Protein AF-A0AA42YDR0-F1 (afdb_monomer_lite)

Foldseek 3Di:
DVVVVVVVVVCVVPVVVPFFPKDKDWFDPADPPADWQDKDKQKAFQNNPDRDPPGDDDDVCVSQVQRGKMKIKHQDPVQVVVCVVVVNRIRIIMIIMGYPDPPPPRHVPPVDDPVRVVVQLPDPVNLVVCCVPPVVCNVVSVVVNVVD

pLDDT: mean 81.11, std 11.49, range [46.38, 92.62]

Radius of gyration: 25.23 Å; chains: 1; bounding box: 46×28×84 Å

Secondary structure (DSSP, 8-state):
-HHHHHHHHHHHHHGGGG---EEEEEETT--TTSEEEEEEEE--BGGGTB--TTS----HHHH-TTS-EEEEEE--HHHHHHHHHTTTSB--EEEEEEESS-TT--S------HHHHHHHHT-HHHHHHHHHH-GGGHHHHHHHHH--

Sequence (148 aa):
MKKLSTLLTVAALVLPLGACMQHTYVLGAGTLDDEIVYKHWHHHWLFGLIRPQLQEKVDIDKLCPSGDAVIHQEASFANGIIDWLTFFIYSPTTVTVTCAGGEGDAMAAVELSADEVMAIASDPRFHEAVRHLAPQRLDELEAALADR

Structure (mmCIF, N/CA/C/O backbone):
data_AF-A0AA42YDR0-F1
#
_entry.id   AF-A0AA42YDR0-F1
#
loop_
_atom_site.group_PDB
_atom_site.id
_atom_site.type_symbol
_atom_site.label_atom_id
_atom_site.label_alt_id
_atom_site.label_comp_id
_atom_site.label_asym_id
_atom_site.label_entity_id
_atom_site.label_seq_id
_atom_site.pdbx_PDB_ins_code
_atom_site.Cartn_x
_atom_site.Cartn_y
_atom_site.Cartn_z
_atom_site.occupancy
_atom_site.B_iso_or_equiv
_atom_site.auth_seq_id
_atom_site.auth_comp_id
_atom_site.auth_asym_id
_atom_site.auth_atom_id
_atom_site.pdbx_PDB_model_num
ATOM 1 N N . MET A 1 1 ? -22.974 -8.463 40.916 1.00 55.56 1 MET A N 1
ATOM 2 C CA . MET A 1 1 ? -21.522 -8.749 40.823 1.00 55.56 1 MET A CA 1
ATOM 3 C C . MET A 1 1 ? -21.191 -9.965 39.960 1.00 55.56 1 MET A C 1
ATOM 5 O O . MET A 1 1 ? -20.448 -9.782 39.010 1.00 55.56 1 MET A O 1
ATOM 9 N N . LYS A 1 2 ? -21.765 -11.161 40.192 1.00 63.09 2 LYS A N 1
ATOM 10 C CA . LYS A 1 2 ? -21.487 -12.354 39.353 1.00 63.09 2 LYS A CA 1
ATOM 11 C C . LYS A 1 2 ? -21.753 -12.129 37.853 1.00 63.09 2 LYS A C 1
ATOM 13 O O . LYS A 1 2 ? -20.880 -12.392 37.046 1.00 63.09 2 LYS A O 1
ATOM 18 N N . LYS A 1 3 ? -22.899 -11.533 37.492 1.00 68.81 3 LYS A N 1
ATOM 19 C CA . LYS A 1 3 ? -23.259 -11.255 36.085 1.00 68.81 3 LYS A CA 1
ATOM 20 C C . LYS A 1 3 ? -22.344 -10.229 35.393 1.00 68.81 3 LYS A C 1
ATOM 22 O O . LYS A 1 3 ? -22.055 -10.381 34.217 1.00 68.81 3 LYS A O 1
ATOM 27 N N . LEU A 1 4 ? -21.866 -9.221 36.130 1.00 76.06 4 LEU A N 1
ATOM 28 C CA . LEU A 1 4 ? -20.964 -8.184 35.607 1.00 76.06 4 LEU A CA 1
ATOM 29 C C . LEU A 1 4 ? -19.542 -8.731 35.403 1.00 76.06 4 LEU A C 1
ATOM 31 O O . LEU A 1 4 ? -18.904 -8.433 34.402 1.00 76.06 4 LEU A O 1
ATOM 35 N N . SER A 1 5 ? -19.085 -9.587 36.325 1.00 76.81 5 SER A N 1
ATOM 36 C CA . SER A 1 5 ? -17.808 -10.295 36.211 1.00 76.81 5 SER A CA 1
ATOM 37 C C . SER A 1 5 ? -17.798 -11.235 35.006 1.00 76.81 5 SER A C 1
ATOM 39 O O . SER A 1 5 ? -16.862 -11.163 34.222 1.00 76.81 5 SER A O 1
ATOM 41 N N . THR A 1 6 ? -18.859 -12.023 34.789 1.00 80.00 6 THR A N 1
ATOM 42 C CA . THR A 1 6 ? -18.971 -12.904 33.614 1.00 80.00 6 THR A CA 1
ATOM 43 C C . THR A 1 6 ? -18.993 -12.124 32.293 1.00 80.00 6 THR A C 1
ATOM 45 O O . THR A 1 6 ? -18.350 -12.543 31.337 1.00 80.00 6 THR A O 1
ATOM 48 N N . LEU A 1 7 ? -19.670 -10.969 32.236 1.00 82.44 7 LEU A N 1
ATOM 49 C CA . LEU A 1 7 ? -19.686 -10.092 31.053 1.00 82.44 7 LEU A CA 1
ATOM 50 C C . LEU A 1 7 ? -18.293 -9.543 30.706 1.00 82.44 7 LEU A C 1
ATOM 52 O O . LEU A 1 7 ? -17.907 -9.556 29.540 1.00 82.44 7 LEU A O 1
ATOM 56 N N . LEU A 1 8 ? -17.517 -9.127 31.711 1.00 84.19 8 LEU A N 1
ATOM 57 C CA . LEU A 1 8 ? -16.131 -8.681 31.532 1.00 84.19 8 LEU A CA 1
ATOM 58 C C . LEU A 1 8 ? -15.214 -9.807 31.033 1.00 84.19 8 LEU A C 1
ATOM 60 O O . LEU A 1 8 ? -14.376 -9.565 30.170 1.00 84.19 8 LEU A O 1
ATOM 64 N N . THR A 1 9 ? -15.385 -11.038 31.528 1.00 83.44 9 THR A N 1
ATOM 65 C CA . THR A 1 9 ? -14.576 -12.187 31.085 1.00 83.44 9 THR A CA 1
ATOM 66 C C . THR A 1 9 ? -14.882 -12.582 29.642 1.00 83.44 9 THR A C 1
ATOM 68 O O . THR A 1 9 ? -13.968 -12.880 28.881 1.00 83.44 9 THR A O 1
ATOM 71 N N . VAL A 1 10 ? -16.158 -12.551 29.246 1.00 83.06 10 VAL A N 1
ATOM 72 C CA . VAL A 1 10 ? -16.568 -12.840 27.863 1.00 83.06 10 VAL A CA 1
ATOM 73 C C . VAL A 1 10 ? -16.073 -11.748 26.913 1.00 83.06 10 VAL A C 1
ATOM 75 O O . VAL A 1 10 ? -15.523 -12.070 25.866 1.00 83.06 10 VAL A O 1
ATOM 78 N N . ALA A 1 11 ? -16.187 -10.470 27.289 1.00 78.06 11 ALA A N 1
ATOM 79 C CA . ALA A 1 11 ? -15.664 -9.369 26.481 1.00 78.06 11 ALA A CA 1
ATOM 80 C C . ALA A 1 11 ? -14.145 -9.486 26.277 1.00 78.06 11 ALA A C 1
ATOM 82 O O . ALA A 1 11 ? -13.675 -9.401 25.145 1.00 78.06 11 ALA A O 1
ATOM 83 N N . ALA A 1 12 ? -13.392 -9.767 27.345 1.00 79.25 12 ALA A N 1
ATOM 84 C CA . ALA A 1 12 ? -11.943 -9.956 27.279 1.00 79.25 12 ALA A CA 1
ATOM 85 C C . ALA A 1 12 ? -11.519 -11.131 26.378 1.00 79.25 12 ALA A C 1
ATOM 87 O O . ALA A 1 12 ? -10.442 -11.086 25.792 1.00 79.25 12 ALA A O 1
ATOM 88 N N . LEU A 1 13 ? -12.359 -12.164 26.249 1.00 78.31 13 LEU A N 1
ATOM 89 C CA . LEU A 1 13 ? -12.083 -13.324 25.400 1.00 78.31 13 LEU A CA 1
ATOM 90 C C . LEU A 1 13 ? -12.466 -13.097 23.927 1.00 78.31 13 LEU A C 1
ATOM 92 O O . LEU A 1 13 ? -11.822 -13.649 23.041 1.00 78.31 13 LEU A O 1
ATOM 96 N N . VAL A 1 14 ? -13.501 -12.296 23.656 1.00 71.12 14 VAL A N 1
ATOM 97 C CA . VAL A 1 14 ? -14.042 -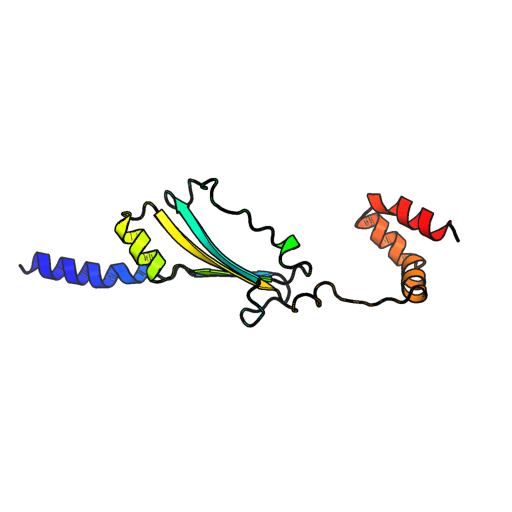12.091 22.299 1.00 71.12 14 VAL A CA 1
ATOM 98 C C . VAL A 1 14 ? -13.362 -10.935 21.558 1.00 71.12 14 VAL A C 1
ATOM 100 O O . VAL A 1 14 ? -13.126 -11.041 20.358 1.00 71.12 14 VAL A O 1
ATOM 103 N N . LEU A 1 15 ? -12.994 -9.858 22.259 1.00 67.50 15 LEU A N 1
ATOM 104 C CA . LEU A 1 15 ? -12.310 -8.690 21.683 1.00 67.50 15 LEU A CA 1
ATOM 105 C C . LEU A 1 15 ? -11.017 -9.009 20.897 1.00 67.50 15 LEU A C 1
ATOM 107 O O . LEU A 1 15 ? -10.843 -8.428 19.827 1.00 67.50 15 LEU A O 1
ATOM 111 N N . PRO A 1 16 ? -10.117 -9.913 21.338 1.00 63.91 16 PRO A N 1
ATOM 112 C CA . PRO A 1 16 ? -8.880 -10.173 20.599 1.00 63.91 16 PRO A CA 1
ATOM 113 C C . PRO A 1 16 ? -9.071 -10.995 19.314 1.00 63.91 16 PRO A C 1
ATOM 115 O O . PRO A 1 16 ? -8.168 -11.020 18.482 1.00 63.91 16 PRO A O 1
ATOM 118 N N . LEU A 1 17 ? -10.221 -11.648 19.105 1.00 58.97 17 LEU A N 1
ATOM 119 C CA . LEU A 1 17 ? -10.430 -12.527 17.944 1.00 58.97 17 LEU A CA 1
ATOM 120 C C . LEU A 1 17 ? -10.592 -11.760 16.617 1.00 58.97 17 LEU A C 1
ATOM 122 O O . LEU A 1 17 ? -10.448 -12.358 15.555 1.00 58.97 17 LEU A O 1
ATOM 126 N N . GLY A 1 18 ? -10.871 -10.452 16.660 1.00 57.47 18 GLY A N 1
ATOM 127 C CA . GLY A 1 18 ? -11.046 -9.611 15.468 1.00 57.47 18 GLY A CA 1
ATOM 128 C C . GLY A 1 18 ? -9.783 -8.895 14.974 1.00 57.47 18 GLY A C 1
ATOM 129 O O . GLY A 1 18 ? -9.845 -8.209 13.960 1.00 57.47 18 GLY A O 1
ATOM 130 N N . ALA A 1 19 ? -8.649 -9.009 15.674 1.00 56.12 19 ALA A N 1
ATOM 131 C CA . ALA A 1 19 ? -7.501 -8.119 15.466 1.00 56.12 19 ALA A CA 1
ATOM 132 C C . ALA A 1 19 ? -6.490 -8.576 14.393 1.00 56.12 19 ALA A C 1
ATOM 134 O O . ALA A 1 19 ? -5.489 -7.899 14.179 1.00 56.12 19 ALA A O 1
ATOM 135 N N . CYS A 1 20 ? -6.724 -9.691 13.695 1.00 64.31 20 CYS A N 1
ATOM 136 C CA . CYS A 1 20 ? -5.810 -10.165 12.650 1.00 64.31 20 CYS A CA 1
ATOM 137 C C . CYS A 1 20 ? -6.157 -9.549 11.282 1.00 64.31 20 CYS A C 1
ATOM 139 O O . CYS A 1 20 ? -6.521 -10.251 10.342 1.00 64.31 20 CYS A O 1
ATOM 141 N N . MET A 1 21 ? -6.108 -8.217 11.186 1.00 74.75 21 MET A N 1
ATOM 142 C CA . MET A 1 21 ? -6.271 -7.497 9.918 1.00 74.75 21 MET A CA 1
ATOM 143 C C . MET A 1 21 ? -4.896 -7.243 9.300 1.00 74.75 21 MET A C 1
ATOM 145 O O . MET A 1 21 ? -4.332 -6.153 9.420 1.00 74.75 21 MET A O 1
ATOM 149 N N . GLN A 1 22 ? -4.345 -8.281 8.673 1.00 87.00 22 GLN A N 1
ATOM 150 C CA . GLN A 1 22 ? -3.144 -8.188 7.849 1.00 87.00 22 GLN A CA 1
ATOM 151 C C . GLN A 1 22 ? -3.414 -8.814 6.485 1.00 87.00 22 GLN A C 1
ATOM 153 O O . GLN A 1 22 ? -3.973 -9.906 6.385 1.00 87.00 22 GLN A O 1
ATOM 158 N N . HIS A 1 23 ? -3.011 -8.112 5.434 1.00 89.12 23 HIS A N 1
ATOM 159 C CA . HIS A 1 23 ? -3.164 -8.542 4.053 1.00 89.12 23 HIS A CA 1
ATOM 160 C C . HIS A 1 23 ? -1.860 -8.289 3.308 1.00 89.12 23 HIS A C 1
ATOM 162 O O . HIS A 1 23 ? -1.316 -7.191 3.366 1.00 89.12 23 HIS A O 1
ATOM 168 N N . THR A 1 24 ? -1.375 -9.297 2.591 1.00 90.62 24 THR A N 1
ATOM 169 C CA . THR A 1 24 ? -0.187 -9.177 1.744 1.00 90.62 24 THR A CA 1
ATOM 170 C C . THR A 1 24 ? -0.571 -9.518 0.315 1.00 90.62 24 THR A C 1
ATOM 172 O O . THR A 1 24 ? -1.118 -10.592 0.065 1.00 90.62 24 THR A O 1
ATOM 175 N N . TYR A 1 25 ? -0.270 -8.618 -0.612 1.00 89.12 25 TYR A N 1
ATOM 176 C CA . TYR A 1 25 ? -0.414 -8.830 -2.046 1.00 89.12 25 TYR A CA 1
ATOM 177 C C . TYR A 1 25 ? 0.978 -8.938 -2.646 1.00 89.12 25 TYR A C 1
ATOM 179 O O . TYR A 1 25 ? 1.767 -8.009 -2.515 1.00 89.12 25 TYR A O 1
ATOM 187 N N . VAL A 1 26 ? 1.273 -10.068 -3.279 1.00 88.69 26 VAL A N 1
ATOM 188 C CA . VAL A 1 26 ? 2.544 -10.299 -3.970 1.00 88.69 26 VAL A CA 1
ATOM 189 C C . VAL A 1 26 ? 2.288 -10.181 -5.466 1.00 88.69 26 VAL A C 1
ATOM 191 O O . VAL A 1 26 ? 1.427 -10.878 -6.006 1.00 88.69 26 VAL A O 1
ATOM 194 N N . LEU A 1 27 ? 3.011 -9.275 -6.113 1.00 85.62 27 LEU A N 1
ATOM 195 C CA . LEU A 1 27 ? 3.023 -9.055 -7.550 1.00 85.62 27 LEU A CA 1
ATOM 196 C C . LEU A 1 27 ? 4.365 -9.559 -8.084 1.00 85.62 27 LEU A C 1
ATOM 198 O O . LEU A 1 27 ? 5.423 -9.149 -7.604 1.00 85.62 27 LEU A O 1
ATOM 202 N N . GLY A 1 28 ? 4.299 -10.488 -9.038 1.00 81.19 28 GLY A N 1
ATOM 203 C CA . GLY A 1 28 ? 5.477 -11.073 -9.672 1.00 81.19 28 GLY A CA 1
ATOM 204 C C . GLY A 1 28 ? 6.439 -11.737 -8.679 1.00 81.19 28 GLY A C 1
ATOM 205 O O . GLY A 1 28 ? 6.017 -12.584 -7.888 1.00 81.19 28 GLY A O 1
ATOM 206 N N . ALA A 1 29 ? 7.721 -11.381 -8.747 1.00 77.44 29 ALA A N 1
ATOM 207 C CA . ALA A 1 29 ? 8.799 -11.940 -7.924 1.00 77.44 29 ALA A CA 1
ATOM 208 C C . ALA A 1 29 ? 9.076 -11.169 -6.614 1.00 77.44 29 ALA A C 1
ATOM 210 O O . ALA A 1 29 ? 10.072 -11.446 -5.948 1.00 77.44 29 ALA A O 1
ATOM 211 N N . GLY A 1 30 ? 8.200 -10.232 -6.232 1.00 72.69 30 GLY A N 1
ATOM 212 C CA . GLY A 1 30 ? 8.307 -9.439 -5.003 1.00 72.69 30 GLY A CA 1
ATOM 213 C C . GLY A 1 30 ? 8.482 -10.261 -3.719 1.00 72.69 30 GLY A C 1
ATOM 214 O O . GLY A 1 30 ? 7.782 -11.257 -3.514 1.00 72.69 30 GLY A O 1
ATOM 215 N N . THR A 1 31 ? 9.326 -9.791 -2.794 1.00 75.88 31 THR A N 1
ATOM 216 C CA . THR A 1 31 ? 9.433 -10.317 -1.424 1.00 75.88 31 THR A CA 1
ATOM 217 C C . THR A 1 31 ? 9.261 -9.223 -0.357 1.00 75.88 31 THR A C 1
ATOM 219 O O . THR A 1 31 ? 9.356 -8.023 -0.615 1.00 75.88 31 THR A O 1
ATOM 222 N N . LEU A 1 32 ? 8.955 -9.637 0.879 1.00 72.50 32 LEU A N 1
ATOM 223 C CA . LEU A 1 32 ? 8.831 -8.723 2.027 1.00 72.50 32 LEU A CA 1
ATOM 224 C C . LEU A 1 32 ? 10.188 -8.255 2.576 1.00 72.50 32 LEU A C 1
ATOM 226 O O . LEU A 1 32 ? 10.213 -7.320 3.374 1.00 72.50 32 LEU A O 1
ATOM 230 N N . ASP A 1 33 ? 11.278 -8.912 2.176 1.00 76.12 33 ASP A N 1
ATOM 231 C CA . ASP A 1 33 ? 12.641 -8.586 2.608 1.00 76.12 33 ASP A CA 1
ATOM 232 C C . ASP A 1 33 ? 13.293 -7.516 1.717 1.00 76.12 33 ASP A C 1
ATOM 234 O O . ASP A 1 33 ? 14.388 -7.038 2.020 1.00 76.12 33 ASP A O 1
ATOM 238 N N . ASP A 1 34 ? 12.618 -7.134 0.631 1.00 77.31 34 ASP A N 1
ATOM 239 C CA . ASP A 1 34 ? 13.089 -6.117 -0.297 1.00 77.31 34 ASP A CA 1
ATOM 240 C C . ASP A 1 34 ? 12.973 -4.690 0.274 1.00 77.31 34 ASP A C 1
ATOM 242 O O . ASP A 1 34 ? 12.407 -4.439 1.344 1.00 77.31 34 ASP A O 1
ATOM 246 N N . GLU A 1 35 ? 13.524 -3.719 -0.455 1.00 82.25 35 GLU A N 1
ATOM 247 C CA . GLU A 1 35 ? 13.539 -2.318 -0.044 1.00 82.25 35 GLU A CA 1
ATOM 248 C C . GLU A 1 35 ? 12.123 -1.736 0.088 1.00 82.25 35 GLU A C 1
ATOM 250 O O . GLU A 1 35 ? 11.286 -1.843 -0.810 1.00 82.25 35 GLU A O 1
ATOM 255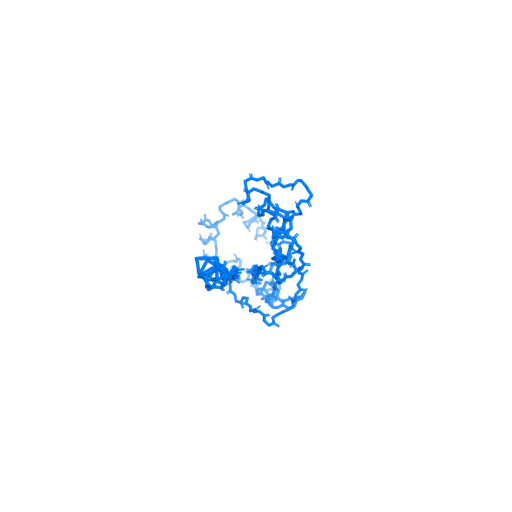 N N . ILE A 1 36 ? 11.861 -1.072 1.220 1.00 85.56 36 ILE A N 1
ATOM 256 C CA . ILE A 1 36 ? 10.599 -0.371 1.472 1.00 85.56 36 ILE A CA 1
ATOM 257 C C . ILE A 1 36 ? 10.626 0.978 0.755 1.00 85.56 36 ILE A C 1
ATOM 259 O O . ILE A 1 36 ? 11.230 1.933 1.241 1.00 85.56 36 ILE A O 1
ATOM 263 N N . VAL A 1 37 ? 9.887 1.077 -0.346 1.00 87.62 37 VAL A N 1
ATOM 264 C CA . VAL A 1 37 ? 9.759 2.314 -1.134 1.00 87.62 37 VAL A CA 1
ATOM 265 C C . VAL A 1 37 ? 8.602 3.199 -0.670 1.00 87.62 37 VAL A C 1
ATOM 267 O O . VAL A 1 37 ? 8.593 4.407 -0.897 1.00 87.62 37 VAL A O 1
ATOM 270 N N . TYR A 1 38 ? 7.605 2.620 0.003 1.00 89.75 38 TYR A N 1
ATOM 271 C CA . TYR A 1 38 ? 6.437 3.354 0.483 1.00 89.75 38 TYR A CA 1
ATOM 272 C C . TYR A 1 38 ? 5.971 2.811 1.826 1.00 89.75 38 TYR A C 1
ATOM 274 O O . TYR A 1 38 ? 5.792 1.606 1.986 1.00 89.75 38 TYR A O 1
ATOM 282 N N . LYS A 1 39 ? 5.721 3.702 2.790 1.00 91.31 39 LYS A N 1
ATOM 283 C CA . LYS A 1 39 ? 5.139 3.339 4.085 1.00 91.31 39 LYS A CA 1
ATOM 284 C C . LYS A 1 39 ? 4.307 4.478 4.654 1.00 91.31 39 LYS A C 1
ATOM 286 O O . LYS A 1 39 ? 4.851 5.410 5.240 1.00 91.31 39 LYS A O 1
ATOM 291 N N . HIS A 1 40 ? 2.988 4.381 4.526 1.00 91.00 40 HIS A N 1
ATOM 292 C CA . HIS A 1 40 ? 2.071 5.422 4.991 1.00 91.00 40 HIS A CA 1
ATOM 293 C C . HIS A 1 40 ? 0.783 4.855 5.580 1.00 91.00 40 HIS A C 1
ATOM 295 O O . HIS A 1 40 ? 0.429 3.686 5.407 1.00 91.00 40 HIS A O 1
ATOM 301 N N . TRP A 1 41 ? 0.072 5.710 6.312 1.00 90.75 41 TRP A N 1
ATOM 302 C CA . TRP A 1 41 ? -1.254 5.392 6.818 1.00 90.75 41 TRP A CA 1
ATOM 303 C C . TRP A 1 41 ? -2.304 5.613 5.739 1.00 90.75 41 TRP A C 1
ATOM 305 O O . TRP A 1 41 ? -2.416 6.687 5.158 1.00 90.75 41 TRP A O 1
ATOM 315 N N . HIS A 1 42 ? -3.111 4.587 5.521 1.00 90.62 42 HIS A N 1
ATOM 316 C CA . HIS A 1 42 ? -4.303 4.642 4.701 1.00 90.62 42 HIS A CA 1
ATOM 317 C C . HIS A 1 42 ? -5.522 4.810 5.601 1.00 90.62 42 HIS A C 1
ATOM 319 O O . HIS A 1 42 ? -5.725 4.073 6.571 1.00 90.62 42 HIS A O 1
ATOM 325 N N . HIS A 1 43 ? -6.328 5.814 5.277 1.00 90.56 43 HIS A N 1
ATOM 326 C CA . HIS A 1 43 ? -7.441 6.267 6.094 1.00 90.56 43 HIS A CA 1
ATOM 327 C C . HIS A 1 43 ? -8.747 5.602 5.653 1.00 90.56 43 HIS A C 1
ATOM 329 O O . HIS A 1 43 ? -9.250 5.894 4.571 1.00 90.56 43 HIS A O 1
ATOM 335 N N . HIS A 1 44 ? -9.343 4.776 6.514 1.00 89.06 44 HIS A N 1
ATOM 336 C CA . HIS A 1 44 ? -10.643 4.161 6.241 1.00 89.06 44 HIS A CA 1
ATOM 337 C C . HIS A 1 44 ? -11.708 4.787 7.133 1.00 89.06 44 HIS A C 1
ATOM 339 O O . HIS A 1 44 ? -11.712 4.595 8.347 1.00 89.06 44 HIS A O 1
ATOM 345 N N . TRP A 1 45 ? -12.616 5.545 6.524 1.00 91.06 45 TRP A N 1
ATOM 346 C CA . TRP A 1 45 ? -13.764 6.134 7.209 1.00 91.06 45 TRP A CA 1
ATOM 347 C C . TRP A 1 45 ? -15.014 5.312 6.941 1.00 91.06 45 TRP A C 1
ATOM 349 O O . TRP A 1 45 ? -15.256 4.913 5.798 1.00 91.06 45 TRP A O 1
ATOM 359 N N . LEU A 1 46 ? -15.811 5.084 7.987 1.00 90.31 46 LEU A N 1
ATOM 360 C CA . LEU A 1 46 ? -17.018 4.258 7.939 1.00 90.31 46 LEU A CA 1
ATOM 361 C C . LEU A 1 46 ? -16.735 2.915 7.252 1.00 90.31 46 LEU A C 1
ATOM 363 O O . LEU A 1 46 ? -17.373 2.574 6.257 1.00 90.31 46 LEU A O 1
ATOM 367 N N . PHE A 1 47 ? -15.719 2.196 7.740 1.00 82.69 47 PHE A N 1
ATOM 368 C CA . PHE A 1 47 ? -15.291 0.905 7.186 1.00 82.69 47 PHE A CA 1
ATOM 369 C C . PHE A 1 47 ? -14.879 0.959 5.699 1.00 82.69 47 PHE A C 1
ATOM 371 O O . PHE A 1 47 ? -15.041 -0.010 4.963 1.00 82.69 47 PHE A O 1
ATOM 378 N N . GLY A 1 48 ? -14.356 2.102 5.239 1.00 83.50 48 GLY A N 1
ATOM 379 C CA . GLY A 1 48 ? -13.864 2.288 3.868 1.00 83.50 48 GLY A CA 1
ATOM 380 C C . GLY A 1 48 ? -14.916 2.770 2.862 1.00 83.50 48 GLY A C 1
ATOM 381 O O . GLY A 1 48 ? -14.601 2.905 1.680 1.00 83.50 48 GLY A O 1
ATOM 382 N N . LEU A 1 49 ? -16.143 3.076 3.304 1.00 87.12 49 LEU A N 1
ATOM 383 C CA . LEU A 1 49 ? -17.188 3.649 2.442 1.00 87.12 49 LEU A CA 1
ATOM 384 C C . LEU A 1 49 ? -16.820 5.044 1.932 1.00 87.12 49 LEU A C 1
ATOM 386 O O . LEU A 1 49 ? -17.185 5.421 0.817 1.00 87.12 49 LEU A O 1
ATOM 390 N N . ILE A 1 50 ? -16.099 5.813 2.747 1.00 86.81 50 ILE A N 1
ATOM 391 C CA . ILE A 1 50 ? -15.639 7.148 2.384 1.00 86.81 50 ILE A CA 1
ATOM 392 C C . ILE A 1 50 ? -14.137 7.084 2.139 1.00 86.81 50 ILE A C 1
ATOM 394 O O . ILE A 1 50 ? -13.361 6.809 3.054 1.00 86.81 50 ILE A O 1
ATOM 398 N N . ARG A 1 51 ? -13.733 7.404 0.905 1.00 75.44 51 ARG A N 1
ATOM 399 C CA . ARG A 1 51 ? -12.337 7.692 0.572 1.00 75.44 51 ARG A CA 1
ATOM 400 C C . ARG A 1 51 ? -12.077 9.185 0.782 1.00 75.44 51 ARG A C 1
ATOM 402 O O . ARG A 1 51 ? -12.628 9.989 0.026 1.00 75.44 51 ARG A O 1
ATOM 409 N N . PRO A 1 52 ? -11.304 9.585 1.802 1.00 77.31 52 PRO A N 1
ATOM 410 C CA . PRO A 1 52 ? -10.972 10.987 1.999 1.00 77.31 52 PRO A CA 1
ATOM 411 C C . PRO A 1 52 ? -10.067 11.477 0.864 1.00 77.31 52 PRO A C 1
ATOM 413 O O . PRO A 1 52 ? -9.188 10.755 0.409 1.00 77.31 52 PRO A O 1
ATOM 416 N N . GLN A 1 53 ? -10.234 12.733 0.441 1.00 73.69 53 GLN A N 1
ATOM 417 C CA . GLN A 1 53 ? -9.393 13.319 -0.618 1.00 73.69 53 GLN A CA 1
ATOM 418 C C . GLN A 1 53 ? -7.937 13.535 -0.201 1.00 73.69 53 GLN A C 1
ATOM 420 O O . GLN A 1 53 ? -7.080 13.757 -1.046 1.00 73.69 53 GLN A O 1
ATOM 425 N N . LEU A 1 54 ? -7.668 13.457 1.102 1.00 69.62 54 LEU A N 1
ATOM 426 C CA . LEU A 1 54 ? -6.320 13.466 1.663 1.00 69.62 54 LEU A CA 1
ATOM 427 C C . LEU A 1 54 ? -5.595 12.129 1.468 1.00 69.62 54 LEU A C 1
ATOM 429 O O . LEU A 1 54 ? -4.404 12.051 1.744 1.00 69.62 54 LEU A O 1
ATOM 433 N N . GLN A 1 55 ? -6.296 11.076 1.035 1.00 77.25 55 GLN A N 1
ATOM 434 C CA . GLN A 1 55 ? -5.660 9.799 0.761 1.00 77.25 55 GLN A CA 1
ATOM 435 C C . GLN A 1 55 ? -4.913 9.873 -0.569 1.00 77.25 55 GLN A C 1
ATOM 437 O O . GLN A 1 55 ? -5.510 10.047 -1.634 1.00 77.25 55 GLN A O 1
ATOM 442 N N . GLU A 1 56 ? -3.598 9.722 -0.485 1.00 77.88 56 GLU A N 1
ATOM 443 C CA . GLU A 1 56 ? -2.727 9.675 -1.647 1.00 77.88 56 GLU A CA 1
ATOM 444 C C . GLU A 1 56 ? -3.063 8.455 -2.513 1.00 77.88 56 GLU A C 1
ATOM 446 O O . GLU A 1 56 ? -3.263 7.339 -2.022 1.00 77.88 56 GLU A O 1
ATOM 451 N N . LYS A 1 57 ? -3.165 8.677 -3.826 1.00 81.12 57 LYS A N 1
ATOM 452 C CA . LYS A 1 57 ? -3.271 7.577 -4.780 1.00 81.12 57 LYS A CA 1
ATOM 453 C C . LYS A 1 57 ? -1.879 7.011 -4.992 1.00 81.12 57 LYS A C 1
ATOM 455 O O . LYS A 1 57 ? -1.025 7.681 -5.561 1.00 81.12 57 LYS A O 1
ATOM 460 N N . VAL A 1 58 ? -1.692 5.776 -4.556 1.00 82.88 58 VAL A N 1
ATOM 461 C CA . VAL A 1 58 ? -0.449 5.042 -4.759 1.00 82.88 58 VAL A CA 1
ATOM 462 C C . VAL A 1 58 ? -0.470 4.452 -6.167 1.00 82.88 58 VAL A C 1
ATOM 464 O O . VAL A 1 58 ? -1.322 3.621 -6.481 1.00 82.88 58 VAL A O 1
ATOM 467 N N . ASP A 1 59 ? 0.428 4.934 -7.020 1.00 85.38 59 ASP A N 1
ATOM 468 C CA . ASP A 1 59 ? 0.632 4.441 -8.382 1.00 85.38 59 ASP A CA 1
ATOM 469 C C . ASP A 1 59 ? 1.797 3.447 -8.358 1.00 85.38 59 ASP A C 1
ATOM 471 O O . ASP A 1 59 ? 2.962 3.845 -8.310 1.00 85.38 59 ASP A O 1
ATOM 475 N N . ILE A 1 60 ? 1.467 2.156 -8.285 1.00 83.19 60 ILE A N 1
ATOM 476 C CA . ILE A 1 60 ? 2.457 1.086 -8.101 1.00 83.19 60 ILE A CA 1
ATOM 477 C C . ILE A 1 60 ? 3.416 1.018 -9.291 1.00 83.19 60 ILE A C 1
ATOM 479 O O . ILE A 1 60 ? 4.601 0.811 -9.071 1.00 83.19 60 ILE A O 1
ATOM 483 N N . ASP A 1 61 ? 2.952 1.302 -10.509 1.00 81.12 61 ASP A N 1
ATOM 484 C CA . ASP A 1 61 ? 3.785 1.270 -11.719 1.00 81.12 61 ASP A CA 1
ATOM 485 C C . ASP A 1 61 ? 4.868 2.361 -11.696 1.00 81.12 61 ASP A C 1
ATOM 487 O O . ASP A 1 61 ? 5.950 2.197 -12.256 1.00 81.12 61 ASP A O 1
ATOM 491 N N . LYS A 1 62 ? 4.593 3.487 -11.022 1.00 81.94 62 LYS A N 1
ATOM 492 C CA . LYS A 1 62 ? 5.589 4.546 -10.800 1.00 81.94 62 LYS A CA 1
ATOM 493 C C . LYS A 1 62 ? 6.557 4.232 -9.669 1.00 81.94 62 LYS A C 1
ATOM 495 O O . LYS A 1 62 ? 7.678 4.728 -9.700 1.00 81.94 62 LYS A O 1
ATOM 500 N N . LEU A 1 63 ? 6.109 3.490 -8.657 1.00 82.38 63 LEU A N 1
ATOM 501 C CA . LEU A 1 63 ? 6.931 3.132 -7.500 1.00 82.38 63 LEU A CA 1
ATOM 502 C C . LEU A 1 63 ? 7.850 1.948 -7.803 1.00 82.38 63 LEU A C 1
ATOM 504 O O . LEU A 1 63 ? 9.019 1.989 -7.442 1.00 82.38 63 LEU A O 1
ATOM 508 N N . CYS A 1 64 ? 7.328 0.933 -8.487 1.00 82.88 64 CYS A N 1
ATOM 509 C CA . CYS A 1 64 ? 8.048 -0.266 -8.891 1.00 82.88 64 CYS A CA 1
ATOM 510 C C . CYS A 1 64 ? 7.930 -0.439 -10.417 1.00 82.88 64 CYS A C 1
ATOM 512 O O . CYS A 1 64 ? 7.032 -1.147 -10.881 1.00 82.88 64 CYS A O 1
ATOM 514 N N . PRO A 1 65 ? 8.832 0.167 -11.216 1.00 78.31 65 PRO A N 1
ATOM 515 C CA . PRO A 1 65 ? 8.816 0.042 -12.679 1.00 78.31 65 PRO A CA 1
ATOM 516 C C . PRO A 1 65 ? 8.905 -1.405 -13.206 1.00 78.31 65 PRO A C 1
ATOM 518 O O . PRO A 1 65 ? 8.510 -1.666 -14.340 1.00 78.31 65 PRO A O 1
ATOM 521 N N . SER A 1 66 ? 9.369 -2.345 -12.373 1.00 75.06 66 SER A N 1
ATOM 522 C CA . SER A 1 66 ? 9.485 -3.789 -12.652 1.00 75.06 66 SER A CA 1
ATOM 523 C C . SER A 1 66 ? 8.139 -4.454 -12.799 1.00 75.06 66 SER A C 1
ATOM 525 O O . SER A 1 66 ? 8.032 -5.471 -13.478 1.00 75.06 66 SER A O 1
ATOM 527 N N . GLY A 1 67 ? 7.132 -3.929 -12.100 1.00 75.38 67 GLY A N 1
ATOM 528 C CA . GLY A 1 67 ? 5.902 -4.652 -11.807 1.00 75.38 67 GLY A CA 1
ATOM 529 C C . GLY A 1 67 ? 6.055 -5.730 -10.724 1.00 75.38 67 GLY A C 1
ATOM 530 O O . GLY A 1 67 ? 5.050 -6.329 -10.338 1.00 75.38 67 GLY A O 1
ATOM 531 N N . ASP A 1 68 ? 7.265 -5.955 -10.198 1.00 84.75 68 ASP A N 1
ATOM 532 C CA . ASP A 1 68 ? 7.518 -6.883 -9.096 1.00 84.75 68 ASP A CA 1
ATOM 533 C C . ASP A 1 68 ? 7.464 -6.125 -7.764 1.00 84.75 68 ASP A C 1
ATOM 535 O O . ASP A 1 68 ? 8.364 -5.354 -7.425 1.00 84.75 68 ASP A O 1
ATOM 539 N N . ALA A 1 69 ? 6.393 -6.326 -6.997 1.00 87.88 69 ALA A N 1
ATOM 540 C CA . ALA A 1 69 ? 6.151 -5.576 -5.769 1.00 87.88 69 ALA A CA 1
ATOM 541 C C . ALA A 1 69 ? 5.397 -6.400 -4.725 1.00 87.88 69 ALA A C 1
ATOM 543 O O . ALA A 1 69 ? 4.564 -7.241 -5.060 1.00 87.88 69 ALA A O 1
ATOM 544 N N . VAL A 1 70 ? 5.619 -6.114 -3.444 1.00 90.19 70 VAL A N 1
ATOM 545 C CA . VAL A 1 70 ? 4.792 -6.638 -2.355 1.00 90.19 70 VAL A CA 1
ATOM 546 C C . VAL A 1 70 ? 4.125 -5.496 -1.621 1.00 90.19 70 VAL A C 1
ATOM 548 O O . VAL A 1 70 ? 4.770 -4.595 -1.097 1.00 90.19 70 VAL A O 1
ATOM 551 N N . ILE A 1 71 ? 2.800 -5.551 -1.557 1.00 91.38 71 ILE A N 1
ATOM 552 C CA . ILE A 1 71 ? 1.985 -4.597 -0.814 1.00 91.38 71 ILE A CA 1
ATOM 553 C C . ILE A 1 71 ? 1.545 -5.286 0.471 1.00 91.38 71 ILE A C 1
ATOM 555 O O . ILE A 1 71 ? 0.706 -6.186 0.450 1.00 91.38 71 ILE A O 1
ATOM 559 N N . HIS A 1 72 ? 2.102 -4.858 1.596 1.00 91.50 72 HIS A N 1
ATOM 560 C CA . HIS A 1 72 ? 1.734 -5.326 2.922 1.00 91.50 72 HIS A CA 1
ATOM 561 C C . HIS A 1 72 ? 0.876 -4.284 3.640 1.00 91.50 72 HIS A C 1
ATOM 563 O O . HIS A 1 72 ? 1.321 -3.176 3.934 1.00 91.50 72 HIS A O 1
ATOM 569 N N . GLN A 1 73 ? -0.366 -4.642 3.939 1.00 92.19 73 GLN A N 1
ATOM 570 C CA . GLN A 1 73 ? -1.300 -3.829 4.701 1.00 92.19 73 GLN A CA 1
ATOM 571 C C . GLN A 1 73 ? -1.517 -4.445 6.080 1.00 92.19 73 GLN A C 1
ATOM 573 O O . GLN A 1 73 ? -1.853 -5.622 6.193 1.00 92.19 73 GLN A O 1
ATOM 578 N N . GLU A 1 74 ? -1.400 -3.634 7.127 1.00 91.81 74 GLU A N 1
ATOM 579 C CA . GLU A 1 74 ? -1.592 -4.080 8.505 1.00 91.81 74 GLU A CA 1
ATOM 580 C C . GLU A 1 74 ? -2.331 -3.060 9.382 1.00 91.81 74 GLU A C 1
ATOM 582 O O . GLU A 1 74 ? -2.167 -1.839 9.279 1.00 91.81 74 GLU A O 1
ATOM 587 N N . ALA A 1 75 ? -3.126 -3.568 10.320 1.00 89.88 75 ALA A N 1
ATOM 588 C CA . ALA A 1 75 ? -3.626 -2.794 11.446 1.00 89.88 75 ALA A CA 1
ATOM 589 C C . ALA A 1 75 ? -2.620 -2.857 12.609 1.00 89.88 75 ALA A C 1
ATOM 591 O O . ALA A 1 75 ? -2.613 -3.800 13.396 1.00 89.88 75 ALA A O 1
ATOM 592 N N . SER A 1 76 ? -1.758 -1.841 12.727 1.00 88.75 76 SER A N 1
ATOM 593 C CA . SER A 1 76 ? -0.822 -1.733 13.851 1.00 88.75 76 SER A CA 1
ATOM 594 C C . SER A 1 76 ? -1.537 -1.511 15.193 1.00 88.75 76 SER A C 1
ATOM 596 O O . SER A 1 76 ? -2.690 -1.081 15.251 1.00 88.75 76 SER A O 1
ATOM 598 N N . PHE A 1 77 ? -0.824 -1.717 16.302 1.00 88.06 77 PHE A N 1
ATOM 599 C CA . PHE A 1 77 ? -1.357 -1.443 17.640 1.00 88.06 77 PHE A CA 1
ATOM 600 C C . PHE A 1 77 ? -1.829 0.014 17.805 1.00 88.06 77 PHE A C 1
ATOM 602 O O . PHE A 1 77 ? -2.900 0.265 18.353 1.00 88.06 77 PHE A O 1
ATOM 609 N N . ALA A 1 78 ? -1.065 0.977 17.277 1.00 89.44 78 ALA A N 1
ATOM 610 C CA . ALA A 1 78 ? -1.444 2.388 17.299 1.00 89.44 78 ALA A CA 1
ATOM 611 C C . ALA A 1 78 ? -2.728 2.645 16.493 1.00 89.44 78 ALA A C 1
ATOM 613 O O . ALA A 1 78 ? -3.603 3.383 16.947 1.00 89.44 78 ALA A O 1
ATOM 614 N N . ASN A 1 79 ? -2.869 1.980 15.343 1.00 88.50 79 ASN A N 1
ATOM 615 C CA . ASN A 1 79 ? -4.080 2.056 14.532 1.00 88.50 79 ASN A CA 1
ATOM 616 C C . ASN A 1 79 ? -5.298 1.535 15.304 1.00 88.50 79 ASN A C 1
ATOM 618 O O . ASN A 1 79 ? -6.328 2.201 15.324 1.00 88.50 79 ASN A O 1
ATOM 622 N N . GLY A 1 80 ? -5.158 0.404 16.003 1.00 87.38 80 GLY A N 1
ATOM 623 C CA . GLY A 1 80 ? -6.228 -0.171 16.822 1.00 87.38 80 GLY A CA 1
ATOM 624 C C . GLY A 1 80 ? -6.671 0.730 17.981 1.00 87.38 80 GLY A C 1
ATOM 625 O O . GLY A 1 80 ? -7.858 0.798 18.294 1.00 87.38 80 GLY A O 1
ATOM 626 N N . ILE A 1 81 ? -5.748 1.478 18.597 1.00 90.25 81 ILE A N 1
ATOM 627 C CA . ILE A 1 81 ? -6.101 2.477 19.622 1.00 90.25 81 ILE A CA 1
ATOM 628 C C . ILE A 1 81 ? -6.930 3.605 18.999 1.00 90.25 81 ILE A C 1
ATOM 630 O O . ILE A 1 81 ? -7.955 3.985 19.562 1.00 90.25 81 ILE A O 1
ATOM 634 N N . ILE A 1 82 ? -6.511 4.143 17.852 1.00 91.12 82 ILE A N 1
ATOM 635 C CA . ILE A 1 82 ? -7.240 5.222 17.166 1.00 91.12 82 ILE A CA 1
ATOM 636 C C . ILE A 1 82 ? -8.632 4.753 16.738 1.00 91.12 82 ILE A C 1
ATOM 638 O O . ILE A 1 82 ? -9.619 5.462 16.943 1.00 91.12 82 ILE A O 1
ATOM 642 N N . ASP A 1 83 ? -8.708 3.547 16.192 1.00 88.62 83 ASP A N 1
ATOM 643 C CA . ASP A 1 83 ? -9.955 2.904 15.803 1.00 88.62 83 ASP A CA 1
ATOM 644 C C . ASP A 1 83 ? -10.923 2.812 16.990 1.00 88.62 83 ASP A C 1
ATOM 646 O O . ASP A 1 83 ? -12.054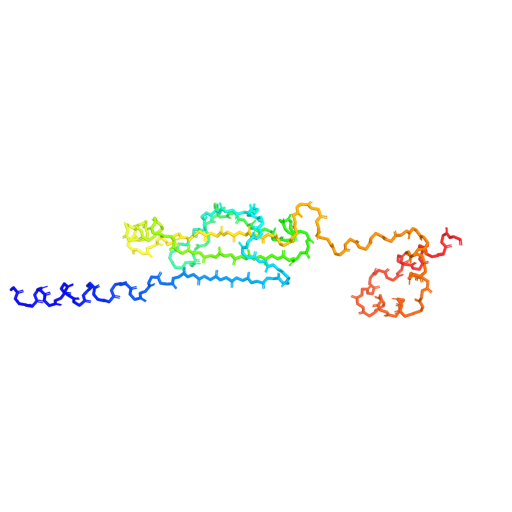 3.300 16.935 1.00 88.62 83 ASP A O 1
ATOM 650 N N . TRP A 1 84 ? -10.440 2.328 18.136 1.00 87.31 84 TRP A N 1
ATOM 651 C CA . TRP A 1 84 ? -11.233 2.269 19.361 1.00 87.31 84 TRP A CA 1
ATOM 652 C C . TRP A 1 84 ? -11.645 3.655 19.888 1.00 87.31 84 TRP A C 1
ATOM 654 O O . TRP A 1 84 ? -12.807 3.857 20.246 1.00 87.31 84 TRP A O 1
ATOM 664 N N . LEU A 1 85 ? -10.729 4.631 19.899 1.00 92.50 85 LEU A N 1
ATOM 665 C CA . LEU A 1 85 ? -11.002 6.003 20.356 1.00 92.50 85 LEU A CA 1
ATOM 666 C C . LEU A 1 85 ? -12.036 6.724 19.487 1.00 92.50 85 LEU A C 1
ATOM 668 O O . LEU A 1 85 ? -12.734 7.617 19.967 1.00 92.50 85 LEU A O 1
ATOM 672 N N . THR A 1 86 ? -12.144 6.337 18.219 1.00 92.06 86 THR A N 1
ATOM 673 C CA . THR A 1 86 ? -13.130 6.878 17.281 1.00 92.06 86 THR A CA 1
ATOM 674 C C . THR A 1 86 ? -14.384 6.013 17.168 1.00 92.06 86 THR A C 1
ATOM 676 O O . THR A 1 86 ? -15.196 6.231 16.271 1.00 92.06 86 THR A O 1
ATOM 679 N N . PHE A 1 87 ? -14.582 5.062 18.088 1.00 90.12 87 PHE A N 1
ATOM 680 C CA . PHE A 1 87 ? -15.722 4.142 18.098 1.00 90.12 87 PHE A CA 1
ATOM 681 C C . PHE A 1 87 ? -15.886 3.365 16.782 1.00 90.12 87 PHE A C 1
ATOM 683 O O . PHE A 1 87 ? -17.008 3.164 16.317 1.00 90.12 87 PHE A O 1
ATOM 690 N N . PHE A 1 88 ? -14.776 2.929 16.185 1.00 85.94 88 PHE A N 1
ATOM 691 C CA . PHE A 1 88 ? -14.724 2.179 14.925 1.00 85.94 88 PHE A CA 1
ATOM 692 C C . PHE A 1 88 ? -15.195 2.956 13.682 1.00 85.94 88 PHE A C 1
ATOM 694 O O . PHE A 1 88 ? -15.440 2.376 12.626 1.00 85.94 88 PHE A O 1
ATOM 701 N N . ILE A 1 89 ? -15.348 4.282 13.783 1.00 91.31 89 ILE A N 1
ATOM 702 C CA . ILE A 1 89 ? -15.735 5.138 12.649 1.00 91.31 89 ILE A CA 1
ATOM 703 C C . ILE A 1 89 ? -14.528 5.432 11.751 1.00 91.31 89 ILE A C 1
ATOM 705 O O . ILE A 1 89 ? -14.693 5.602 10.540 1.00 91.31 89 ILE A O 1
ATOM 709 N N . TYR A 1 90 ? -13.331 5.505 12.333 1.00 90.06 90 TYR A N 1
ATOM 710 C CA . TYR A 1 90 ? -12.086 5.771 11.628 1.00 90.06 90 TYR A CA 1
ATOM 711 C C . TYR A 1 90 ? -11.051 4.694 11.954 1.00 90.06 90 TYR A C 1
ATOM 713 O O . TYR A 1 90 ? -10.436 4.707 13.016 1.00 90.06 90 TYR A O 1
ATOM 721 N N . SER A 1 91 ? -10.835 3.800 10.993 1.00 89.12 91 SER A N 1
ATOM 722 C CA . SER A 1 91 ? -9.996 2.609 11.139 1.00 89.12 91 SER A CA 1
ATOM 723 C C . SER A 1 91 ? -8.758 2.729 10.239 1.00 89.12 91 SER A C 1
ATOM 725 O O . SER A 1 91 ? -8.736 2.194 9.126 1.00 89.12 91 SER A O 1
ATOM 727 N N . PRO A 1 92 ? -7.725 3.495 10.632 1.00 90.44 92 PRO A N 1
ATOM 728 C CA . PRO A 1 92 ? -6.522 3.603 9.816 1.00 90.44 92 PRO A CA 1
ATOM 729 C C . PRO A 1 92 ? -5.804 2.253 9.702 1.00 90.44 92 PRO A C 1
ATOM 731 O O . PRO A 1 92 ? -5.821 1.442 10.622 1.00 90.44 92 PRO A O 1
ATOM 734 N N . THR A 1 93 ? -5.119 2.020 8.587 1.00 91.00 93 THR A N 1
ATOM 735 C CA . THR A 1 93 ? -4.191 0.888 8.426 1.00 91.00 93 THR A CA 1
ATOM 736 C C . THR A 1 93 ? -2.861 1.397 7.903 1.00 91.00 93 THR A C 1
ATOM 738 O O . THR A 1 93 ? -2.827 2.383 7.173 1.00 91.00 93 THR A O 1
ATOM 741 N N . THR A 1 94 ? -1.772 0.708 8.199 1.00 92.06 94 THR A N 1
ATOM 742 C CA . THR A 1 94 ? -0.467 0.994 7.605 1.00 92.06 94 THR A CA 1
ATOM 743 C C . THR A 1 94 ? -0.332 0.188 6.321 1.00 92.06 94 THR A C 1
ATOM 745 O O . THR A 1 94 ? -0.553 -1.019 6.344 1.00 92.06 94 THR A O 1
ATOM 748 N N . VAL A 1 95 ? 0.024 0.837 5.215 1.00 92.62 95 VAL A N 1
ATOM 749 C CA . VAL A 1 95 ? 0.374 0.172 3.955 1.00 92.62 95 VAL A CA 1
ATOM 750 C C . VAL A 1 95 ? 1.860 0.367 3.717 1.00 92.62 95 VAL A C 1
ATOM 752 O O . VAL A 1 95 ? 2.361 1.490 3.760 1.00 92.62 95 VAL A O 1
ATOM 755 N N . THR A 1 96 ? 2.546 -0.742 3.488 1.00 92.19 96 THR A N 1
ATOM 756 C CA . THR A 1 96 ? 3.963 -0.818 3.158 1.00 92.19 96 THR A CA 1
ATOM 757 C C . THR A 1 96 ? 4.079 -1.428 1.768 1.00 92.19 96 THR A C 1
ATOM 759 O O . THR A 1 96 ? 3.463 -2.459 1.515 1.00 92.19 96 THR A O 1
ATOM 762 N N . VAL A 1 97 ? 4.827 -0.796 0.868 1.00 90.88 97 VAL A N 1
ATOM 763 C CA . VAL A 1 97 ? 5.147 -1.349 -0.453 1.00 90.88 97 VAL A CA 1
ATOM 764 C C . VAL A 1 97 ? 6.644 -1.585 -0.516 1.00 90.88 97 VAL A C 1
ATOM 766 O O . VAL A 1 97 ? 7.422 -0.677 -0.209 1.00 90.88 97 VAL A O 1
ATOM 769 N N . THR A 1 98 ? 7.021 -2.792 -0.913 1.00 90.25 98 THR A N 1
ATOM 770 C CA . THR A 1 98 ? 8.390 -3.163 -1.268 1.00 90.25 98 THR A CA 1
ATOM 771 C C . THR A 1 98 ? 8.457 -3.484 -2.759 1.00 90.25 98 THR A C 1
ATOM 773 O O . THR A 1 98 ? 7.491 -4.019 -3.308 1.00 90.25 98 THR A O 1
ATOM 776 N N . CYS A 1 99 ? 9.557 -3.136 -3.428 1.00 85.31 99 CYS A N 1
ATOM 777 C CA . CYS A 1 99 ? 9.806 -3.518 -4.826 1.00 85.31 99 CYS A CA 1
ATOM 778 C C . CYS A 1 99 ? 10.898 -4.588 -4.867 1.00 85.31 99 CYS A C 1
ATOM 780 O O . CYS A 1 99 ? 11.927 -4.403 -4.222 1.00 85.31 99 CYS A O 1
ATOM 782 N N . ALA A 1 100 ? 10.707 -5.673 -5.622 1.00 74.25 100 ALA A N 1
ATOM 783 C CA . ALA A 1 100 ? 11.793 -6.627 -5.857 1.00 74.25 100 ALA A CA 1
ATOM 784 C C . ALA A 1 100 ? 12.778 -6.062 -6.882 1.00 74.25 100 ALA A C 1
ATOM 786 O O . ALA A 1 100 ? 12.374 -5.584 -7.945 1.00 74.25 100 ALA A O 1
ATOM 787 N N . GLY A 1 101 ? 14.067 -6.148 -6.540 1.00 61.97 101 GLY A N 1
ATOM 788 C CA . GLY A 1 101 ? 15.133 -5.431 -7.234 1.00 61.97 101 GLY A CA 1
ATOM 789 C C . GLY A 1 101 ? 15.142 -3.959 -6.812 1.00 61.97 101 GLY A C 1
ATOM 790 O O . GLY A 1 101 ? 14.109 -3.297 -6.851 1.00 61.97 101 GLY A O 1
ATOM 791 N N . GLY A 1 102 ? 16.290 -3.448 -6.357 1.00 53.38 102 GLY A N 1
ATOM 792 C CA . GLY A 1 102 ? 16.424 -2.041 -5.948 1.00 53.38 102 GLY A CA 1
ATOM 793 C C . GLY A 1 102 ? 16.151 -1.071 -7.107 1.00 53.38 102 GLY A C 1
ATOM 794 O O . GLY A 1 102 ? 15.827 -1.503 -8.212 1.00 53.38 102 GLY A O 1
ATOM 795 N N . GLU A 1 103 ? 16.336 0.237 -6.883 1.00 46.66 103 GLU A N 1
ATOM 796 C CA . GLU A 1 103 ? 16.089 1.360 -7.824 1.00 46.66 103 GLU A CA 1
ATOM 797 C C . GLU A 1 103 ? 16.714 1.253 -9.252 1.00 46.66 103 GLU A C 1
ATOM 799 O O . GLU A 1 103 ? 16.653 2.209 -10.024 1.00 46.66 103 GLU A O 1
ATOM 804 N N . GLY A 1 104 ? 17.284 0.112 -9.659 1.00 47.59 104 GLY A N 1
ATOM 805 C CA . GLY A 1 104 ? 17.816 -0.157 -10.998 1.00 47.59 104 GLY A CA 1
ATOM 806 C C . GLY A 1 104 ? 17.494 -1.523 -11.628 1.00 47.59 104 GLY A C 1
ATOM 807 O O . GLY A 1 104 ? 17.881 -1.720 -12.775 1.00 47.59 104 GLY A O 1
ATOM 808 N N . ASP A 1 105 ? 16.783 -2.448 -10.971 1.00 46.66 105 ASP A N 1
ATOM 809 C CA . ASP A 1 105 ? 16.709 -3.859 -11.427 1.00 46.66 105 ASP A CA 1
ATOM 810 C C . ASP A 1 105 ? 15.356 -4.265 -12.034 1.00 46.66 105 ASP A C 1
ATOM 812 O O . ASP A 1 105 ? 14.927 -5.417 -11.973 1.00 46.66 105 ASP A O 1
ATOM 816 N N . ALA A 1 106 ? 14.662 -3.296 -12.626 1.00 46.38 106 ALA A N 1
ATOM 817 C CA . ALA A 1 106 ? 13.218 -3.351 -12.748 1.00 46.38 106 ALA A CA 1
ATOM 818 C C . ALA A 1 106 ? 12.670 -3.122 -14.168 1.00 46.38 106 ALA A C 1
ATOM 820 O O . ALA A 1 106 ? 11.627 -2.525 -14.385 1.00 46.38 106 ALA A O 1
ATOM 821 N N . MET A 1 107 ? 13.387 -3.641 -15.150 1.00 47.56 107 MET A N 1
ATOM 822 C CA . MET A 1 107 ? 12.840 -4.536 -16.170 1.00 47.56 107 MET A CA 1
ATOM 823 C C . MET A 1 107 ? 13.773 -5.753 -16.114 1.00 47.56 107 MET A C 1
ATOM 825 O O . MET A 1 107 ? 14.851 -5.650 -15.528 1.00 47.56 107 MET A O 1
ATOM 829 N N . ALA A 1 108 ? 13.471 -6.887 -16.744 1.00 51.84 108 ALA A N 1
ATOM 830 C CA . ALA A 1 108 ? 14.585 -7.736 -17.156 1.00 51.84 108 ALA A CA 1
ATOM 831 C C . ALA A 1 108 ? 15.503 -6.827 -17.990 1.00 51.84 108 ALA A C 1
ATOM 833 O O . ALA A 1 108 ? 15.138 -6.471 -19.111 1.00 51.84 108 ALA A O 1
ATOM 834 N N . ALA A 1 109 ? 16.612 -6.354 -17.412 1.00 51.22 109 ALA A N 1
ATOM 835 C CA . ALA A 1 109 ? 17.609 -5.548 -18.091 1.00 51.22 109 ALA A CA 1
ATOM 836 C C . ALA A 1 109 ? 18.334 -6.502 -19.033 1.00 51.22 109 ALA A C 1
ATOM 838 O O . ALA A 1 109 ? 19.472 -6.909 -18.826 1.00 51.22 109 ALA A O 1
ATOM 839 N N . VAL A 1 110 ? 17.608 -6.947 -20.054 1.00 60.34 110 VAL A N 1
ATOM 840 C CA . VAL A 1 110 ? 18.202 -7.508 -21.241 1.00 60.34 110 VAL A CA 1
ATOM 841 C C . VAL A 1 110 ? 18.825 -6.296 -21.919 1.00 60.34 110 VAL A C 1
ATOM 843 O O . VAL A 1 110 ? 18.183 -5.609 -22.712 1.00 60.34 110 VAL A O 1
ATOM 846 N N . GLU A 1 111 ? 20.050 -5.965 -21.510 1.00 65.81 111 GLU A N 1
ATOM 847 C CA . GLU A 1 111 ? 20.903 -5.033 -22.235 1.00 65.81 111 GLU A CA 1
ATOM 848 C C . GLU A 1 111 ? 21.206 -5.674 -23.587 1.00 65.81 111 GLU A C 1
ATOM 850 O O . GLU A 1 111 ? 22.146 -6.448 -23.744 1.00 65.81 111 GLU A O 1
ATOM 855 N N . LEU A 1 112 ? 20.337 -5.409 -24.556 1.00 74.56 112 LEU A N 1
ATOM 856 C CA . LEU A 1 112 ? 20.545 -5.812 -25.931 1.00 74.56 112 LEU A CA 1
ATOM 857 C C . LEU A 1 112 ? 21.437 -4.763 -26.590 1.00 74.56 112 LEU A C 1
ATOM 859 O O . LEU A 1 112 ? 21.113 -3.572 -26.614 1.00 74.56 112 LEU A O 1
ATOM 863 N N . SER A 1 113 ? 22.544 -5.206 -27.174 1.00 81.69 113 SER A N 1
ATOM 864 C CA . SER A 1 113 ? 23.284 -4.389 -28.129 1.00 81.69 113 SER A CA 1
ATOM 865 C C . SER A 1 113 ? 22.386 -4.021 -29.317 1.00 81.69 113 SER A C 1
ATOM 867 O O . SER A 1 113 ? 21.410 -4.711 -29.628 1.00 81.69 113 SER A O 1
ATOM 869 N N . ALA A 1 114 ? 22.722 -2.938 -30.024 1.00 81.88 114 ALA A N 1
ATOM 870 C CA . ALA A 1 114 ? 21.966 -2.517 -31.205 1.00 81.88 114 ALA A CA 1
ATOM 871 C C . ALA A 1 114 ? 21.828 -3.649 -32.242 1.00 81.88 114 ALA A C 1
ATOM 873 O O . ALA A 1 114 ? 20.805 -3.743 -32.915 1.00 81.88 114 ALA A O 1
ATOM 874 N N . ASP A 1 115 ? 22.817 -4.539 -32.334 1.00 83.69 115 ASP A N 1
ATOM 875 C CA . ASP A 1 115 ? 22.790 -5.679 -33.249 1.00 83.69 115 ASP A CA 1
ATOM 876 C C . ASP A 1 115 ? 21.806 -6.770 -32.794 1.00 83.69 115 ASP A C 1
ATOM 878 O O . ASP A 1 115 ? 21.082 -7.332 -33.617 1.00 83.69 115 ASP A O 1
ATOM 882 N N . GLU A 1 116 ? 21.708 -7.033 -31.490 1.00 85.50 116 GLU A N 1
ATOM 883 C CA . GLU A 1 116 ? 20.767 -8.013 -30.934 1.00 85.50 116 GLU A CA 1
ATOM 884 C C . GLU A 1 116 ? 19.318 -7.528 -31.018 1.00 85.50 116 GLU A C 1
ATOM 886 O O . GLU A 1 116 ? 18.435 -8.304 -31.394 1.00 85.50 116 GLU A O 1
ATOM 891 N N . VAL A 1 117 ? 19.070 -6.237 -30.758 1.00 85.38 117 VAL A N 1
ATOM 892 C CA . VAL A 1 117 ? 17.745 -5.627 -30.970 1.00 85.38 117 VAL A CA 1
ATOM 893 C C . VAL A 1 117 ? 17.303 -5.819 -32.420 1.00 85.38 117 VAL A C 1
ATOM 895 O O . VAL A 1 117 ? 16.162 -6.196 -32.674 1.00 85.38 117 VAL A O 1
ATOM 898 N N . MET A 1 118 ? 18.210 -5.621 -33.378 1.00 82.38 118 MET A N 1
ATOM 899 C CA . MET A 1 118 ? 17.900 -5.764 -34.801 1.00 82.38 118 MET A CA 1
ATOM 900 C C . MET A 1 118 ? 17.690 -7.214 -35.225 1.00 82.38 118 MET A C 1
ATOM 902 O O . MET A 1 118 ? 16.808 -7.485 -36.042 1.00 82.38 118 MET A O 1
ATOM 906 N N . ALA A 1 119 ? 18.464 -8.145 -34.668 1.00 87.06 119 ALA A N 1
ATOM 907 C CA . ALA A 1 119 ? 18.277 -9.570 -34.907 1.00 87.06 119 ALA A CA 1
ATOM 908 C C . ALA A 1 119 ? 16.890 -10.038 -34.436 1.00 87.06 119 ALA A C 1
ATOM 910 O O . ALA A 1 119 ? 16.239 -10.818 -35.128 1.00 87.06 119 ALA A O 1
ATOM 911 N N . ILE A 1 120 ? 16.414 -9.515 -33.302 1.00 87.50 120 ILE A N 1
ATOM 912 C CA . ILE A 1 120 ? 15.075 -9.801 -32.775 1.00 87.50 120 ILE A CA 1
ATOM 913 C C . ILE A 1 120 ? 14.000 -9.108 -33.619 1.00 87.50 120 ILE A C 1
ATOM 915 O O . ILE A 1 120 ? 13.047 -9.759 -34.042 1.00 87.50 120 ILE A O 1
ATOM 919 N N . ALA A 1 121 ? 14.162 -7.811 -33.902 1.00 86.12 121 ALA A N 1
ATOM 920 C CA . ALA A 1 121 ? 13.178 -7.015 -34.636 1.00 86.12 121 ALA A CA 1
ATOM 921 C C . ALA A 1 121 ? 12.944 -7.529 -36.064 1.00 86.12 121 ALA A C 1
ATOM 923 O O . ALA A 1 121 ? 11.823 -7.484 -36.559 1.00 86.12 121 ALA A O 1
ATOM 924 N N . SER A 1 122 ? 13.984 -8.062 -36.709 1.00 87.31 122 SER A N 1
ATOM 925 C CA . SER A 1 122 ? 13.900 -8.598 -38.072 1.00 87.31 122 SER A CA 1
ATOM 926 C C . SER A 1 122 ? 13.314 -10.017 -38.136 1.00 87.31 122 SER A C 1
ATOM 928 O O . SER A 1 122 ? 13.040 -10.515 -39.229 1.00 87.31 122 SER A O 1
ATOM 930 N N . ASP A 1 123 ? 13.126 -10.699 -36.999 1.00 91.62 123 ASP A N 1
ATOM 931 C CA . ASP A 1 123 ? 12.603 -12.066 -36.971 1.00 91.62 123 ASP A CA 1
ATOM 932 C C . ASP A 1 123 ? 11.105 -12.085 -37.364 1.00 91.62 123 ASP A C 1
ATOM 934 O O . ASP A 1 123 ? 10.293 -11.345 -36.797 1.00 91.62 123 ASP A O 1
ATOM 938 N N . PRO A 1 124 ? 10.673 -12.941 -38.311 1.00 90.44 124 PRO A N 1
ATOM 939 C CA . PRO A 1 124 ? 9.264 -13.047 -38.700 1.00 90.44 124 PRO A CA 1
ATOM 940 C C . PRO A 1 124 ? 8.318 -13.379 -37.536 1.00 90.44 124 PRO A C 1
ATOM 942 O O . PRO A 1 124 ? 7.171 -12.929 -37.523 1.00 90.44 124 PRO A O 1
ATOM 945 N N . ARG A 1 125 ? 8.795 -14.134 -36.539 1.00 90.00 125 ARG A N 1
ATOM 946 C CA . ARG A 1 125 ? 8.024 -14.496 -35.340 1.00 90.00 125 ARG A CA 1
ATOM 947 C C . ARG A 1 125 ? 7.779 -13.281 -34.456 1.00 90.00 125 ARG A C 1
ATOM 949 O O . ARG A 1 125 ? 6.731 -13.189 -33.823 1.00 90.00 125 ARG A O 1
ATOM 956 N N . PHE A 1 126 ? 8.725 -12.342 -34.427 1.00 89.75 126 PHE A N 1
ATOM 957 C CA . PHE A 1 126 ? 8.569 -11.098 -33.685 1.00 89.75 126 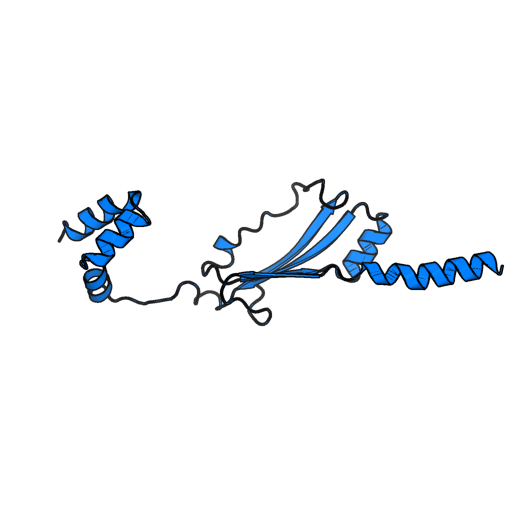PHE A CA 1
ATOM 958 C C . PHE A 1 126 ? 7.493 -10.214 -34.323 1.00 89.75 126 PHE A C 1
ATOM 960 O O . PHE A 1 126 ? 6.596 -9.747 -33.625 1.00 89.75 126 PHE A O 1
ATOM 967 N N . HIS A 1 127 ? 7.488 -10.084 -35.652 1.00 86.31 127 HIS A N 1
ATOM 968 C CA . HIS A 1 127 ? 6.420 -9.380 -36.374 1.00 86.31 127 HIS A CA 1
ATOM 969 C C . HIS A 1 127 ? 5.032 -9.974 -36.113 1.00 86.31 127 HIS A C 1
ATOM 971 O O . HIS A 1 127 ? 4.055 -9.245 -35.938 1.00 86.31 127 HIS A O 1
ATOM 977 N N . GLU A 1 128 ? 4.929 -11.303 -36.083 1.00 88.69 128 GLU A N 1
ATOM 978 C CA . GLU A 1 128 ? 3.675 -11.986 -35.770 1.00 88.69 128 GLU A CA 1
ATOM 979 C C . GLU A 1 128 ? 3.229 -11.731 -34.323 1.00 88.69 128 GLU A C 1
ATOM 981 O O . GLU A 1 128 ? 2.061 -11.414 -34.087 1.00 88.69 128 GLU A O 1
ATOM 986 N N . ALA A 1 129 ? 4.164 -11.776 -33.370 1.00 88.00 129 ALA A N 1
ATOM 987 C CA . ALA A 1 129 ? 3.895 -11.468 -31.970 1.00 88.00 129 ALA A CA 1
ATOM 988 C C . ALA A 1 129 ? 3.422 -10.018 -31.777 1.00 88.00 129 ALA A C 1
ATOM 990 O O . ALA A 1 129 ? 2.420 -9.786 -31.101 1.00 88.00 129 ALA A O 1
ATOM 991 N N . VAL A 1 130 ? 4.083 -9.045 -32.414 1.00 89.38 130 VAL A N 1
ATOM 992 C CA . VAL A 1 130 ? 3.695 -7.627 -32.344 1.00 89.38 130 VAL A CA 1
ATOM 993 C C . VAL A 1 130 ? 2.321 -7.406 -32.968 1.00 89.38 130 VAL A C 1
ATOM 995 O O . VAL A 1 130 ? 1.482 -6.746 -32.359 1.00 89.38 130 VAL A O 1
ATOM 998 N N . ARG A 1 131 ? 2.028 -8.026 -34.117 1.00 88.19 131 ARG A N 1
ATOM 999 C CA . ARG A 1 131 ? 0.700 -7.951 -34.747 1.00 88.19 131 ARG A CA 1
ATOM 1000 C C . ARG A 1 131 ? -0.411 -8.467 -33.829 1.00 88.19 131 ARG A C 1
ATOM 1002 O O . ARG A 1 131 ? -1.514 -7.925 -33.856 1.00 88.19 131 ARG A O 1
ATOM 1009 N N . HIS A 1 132 ? -0.140 -9.503 -33.035 1.00 90.06 132 HIS A N 1
ATOM 1010 C CA . HIS A 1 132 ? -1.145 -10.088 -32.152 1.00 90.06 132 HIS A CA 1
ATOM 1011 C C . HIS A 1 132 ? -1.297 -9.336 -30.820 1.00 90.06 132 HIS A C 1
ATOM 1013 O O . HIS A 1 132 ? -2.424 -9.154 -30.356 1.00 90.06 132 HIS A O 1
ATOM 1019 N N . LEU A 1 133 ? -0.188 -8.917 -30.205 1.00 90.06 133 LEU A N 1
ATOM 1020 C CA . LEU A 1 133 ? -0.162 -8.346 -28.853 1.00 90.06 133 LEU A CA 1
ATOM 1021 C C . LEU A 1 133 ? -0.272 -6.817 -28.837 1.00 90.06 133 LEU A C 1
ATOM 1023 O O . LEU A 1 133 ? -0.855 -6.250 -27.916 1.00 90.06 133 L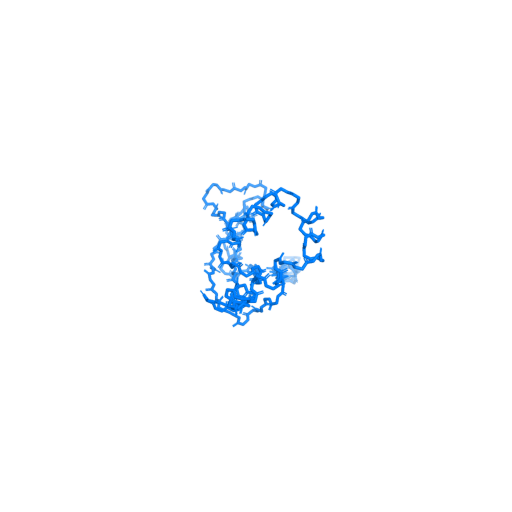EU A O 1
ATOM 1027 N N . ALA A 1 134 ? 0.291 -6.148 -29.843 1.00 88.81 134 ALA A N 1
ATOM 1028 C CA . ALA A 1 134 ? 0.381 -4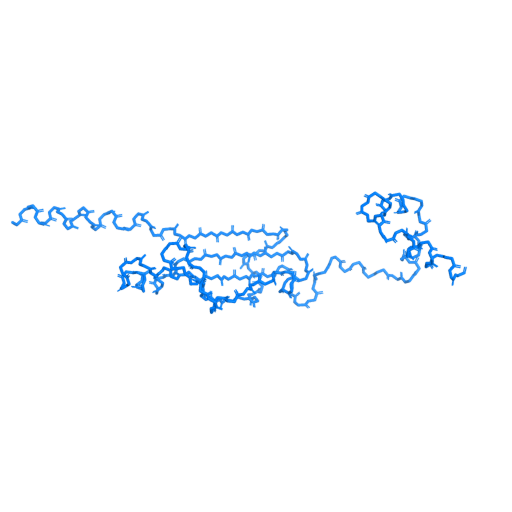.693 -29.924 1.00 88.81 134 ALA A CA 1
ATOM 1029 C C . ALA A 1 134 ? 0.174 -4.202 -31.372 1.00 88.81 134 ALA A C 1
ATOM 1031 O O . ALA A 1 134 ? 1.078 -3.592 -31.951 1.00 88.81 134 ALA A O 1
ATOM 1032 N N . PRO A 1 135 ? -1.009 -4.438 -31.976 1.00 86.50 135 PRO A N 1
ATOM 1033 C CA . PRO A 1 135 ? -1.271 -4.122 -33.384 1.00 86.50 135 PRO A CA 1
ATOM 1034 C C . PRO A 1 135 ? -1.037 -2.645 -33.733 1.00 86.50 135 PRO A C 1
ATOM 1036 O O . PRO A 1 135 ? -0.603 -2.336 -34.835 1.00 86.50 135 PRO A O 1
ATOM 1039 N N . GLN A 1 136 ? -1.253 -1.732 -32.784 1.00 89.38 136 GLN A N 1
ATOM 1040 C CA . GLN A 1 136 ? -1.021 -0.294 -32.942 1.00 89.38 136 GLN A CA 1
ATOM 1041 C C . GLN A 1 136 ? 0.459 0.100 -33.092 1.00 89.38 136 GLN A C 1
ATOM 1043 O O . GLN A 1 136 ? 0.745 1.231 -33.461 1.00 89.38 136 GLN A O 1
ATOM 1048 N N . ARG A 1 137 ? 1.397 -0.801 -32.774 1.00 86.94 137 ARG A N 1
ATOM 1049 C CA . ARG A 1 137 ? 2.851 -0.567 -32.846 1.00 86.94 137 ARG A CA 1
ATOM 1050 C C . ARG A 1 137 ? 3.489 -1.190 -34.090 1.00 86.94 137 ARG A C 1
ATOM 1052 O O . ARG A 1 137 ? 4.698 -1.067 -34.266 1.00 86.94 137 ARG A O 1
ATOM 1059 N N . LEU A 1 138 ? 2.705 -1.874 -34.926 1.00 85.38 138 LEU A N 1
ATOM 1060 C CA . LEU A 1 138 ? 3.223 -2.583 -36.096 1.00 85.38 138 LEU A CA 1
ATOM 1061 C C . LEU A 1 138 ? 3.810 -1.609 -37.127 1.00 85.38 138 LEU A C 1
ATOM 1063 O O . LEU A 1 138 ? 4.923 -1.824 -37.593 1.00 85.38 138 LEU A O 1
ATOM 1067 N N . ASP A 1 139 ? 3.112 -0.503 -37.390 1.00 88.12 139 ASP A N 1
ATOM 1068 C CA . ASP A 1 139 ? 3.555 0.519 -38.347 1.00 88.12 139 ASP A CA 1
ATOM 1069 C C . ASP A 1 139 ? 4.881 1.172 -37.916 1.00 88.12 139 ASP A C 1
ATOM 1071 O O . ASP A 1 139 ? 5.741 1.465 -38.743 1.00 88.12 139 ASP A O 1
ATOM 1075 N N . GLU A 1 140 ? 5.078 1.361 -36.606 1.00 86.88 140 GLU A N 1
ATOM 1076 C CA . GLU A 1 140 ? 6.330 1.893 -36.056 1.00 86.88 140 GLU A CA 1
ATOM 1077 C C . GLU A 1 140 ? 7.496 0.906 -36.208 1.00 86.88 140 GLU A C 1
ATOM 1079 O O . GLU A 1 140 ? 8.615 1.320 -36.510 1.00 86.88 140 GLU A O 1
ATOM 1084 N N . LEU A 1 141 ? 7.241 -0.393 -36.020 1.00 84.75 141 LEU A N 1
ATOM 1085 C CA . LEU A 1 141 ? 8.241 -1.445 -36.210 1.00 84.75 141 LEU A CA 1
ATOM 1086 C C . LEU A 1 141 ? 8.671 -1.540 -37.679 1.00 84.75 141 LEU A C 1
ATOM 1088 O O . LEU A 1 141 ? 9.865 -1.571 -37.968 1.00 84.75 141 LEU A O 1
ATOM 1092 N N . GLU A 1 142 ? 7.709 -1.551 -38.603 1.00 86.62 142 GLU A N 1
ATOM 1093 C CA . GLU A 1 142 ? 7.987 -1.627 -40.040 1.00 86.62 142 GLU A CA 1
ATOM 1094 C C . GLU A 1 142 ? 8.737 -0.382 -40.534 1.00 86.62 142 GLU A C 1
ATOM 1096 O O . GLU A 1 142 ? 9.710 -0.506 -41.279 1.00 86.62 142 GLU A O 1
ATOM 1101 N N . ALA A 1 143 ? 8.357 0.812 -40.066 1.00 86.12 143 ALA A N 1
ATOM 1102 C CA . ALA A 1 143 ? 9.063 2.051 -40.387 1.00 86.12 143 ALA A CA 1
ATOM 1103 C C . ALA A 1 143 ? 10.510 2.056 -39.861 1.00 86.12 143 ALA A C 1
ATOM 1105 O O . ALA A 1 143 ? 11.421 2.458 -40.583 1.00 86.12 143 ALA A O 1
ATOM 1106 N N . ALA A 1 144 ? 10.740 1.568 -38.638 1.00 83.00 144 ALA A N 1
ATOM 1107 C CA . ALA A 1 144 ? 12.075 1.495 -38.044 1.00 83.00 144 ALA A CA 1
ATOM 1108 C C . ALA A 1 144 ? 13.005 0.495 -38.756 1.00 83.00 144 ALA A C 1
ATOM 1110 O O . ALA A 1 144 ? 14.219 0.692 -38.778 1.00 83.00 144 ALA A O 1
ATOM 1111 N N . LEU A 1 145 ? 12.451 -0.568 -39.349 1.00 83.31 145 LEU A N 1
ATOM 1112 C CA . LEU A 1 145 ? 13.207 -1.509 -40.179 1.00 83.31 145 LEU A CA 1
ATOM 1113 C C . LEU A 1 145 ? 13.478 -0.969 -41.591 1.00 83.31 145 LEU A C 1
ATOM 1115 O O . LEU A 1 145 ? 14.474 -1.354 -42.196 1.00 83.31 145 LEU A O 1
ATOM 1119 N N . ALA A 1 146 ? 12.598 -0.107 -42.111 1.00 82.88 146 ALA A N 1
ATOM 1120 C CA . ALA A 1 146 ? 12.688 0.447 -43.461 1.00 82.88 146 ALA A CA 1
ATOM 1121 C C . ALA A 1 146 ? 13.614 1.671 -43.586 1.00 82.88 146 ALA A C 1
ATOM 1123 O O . ALA A 1 146 ? 14.123 1.922 -44.675 1.00 82.88 146 ALA A O 1
ATOM 1124 N N . ASP A 1 147 ? 13.847 2.427 -42.506 1.00 74.69 147 ASP A N 1
ATOM 1125 C CA . ASP A 1 147 ? 14.753 3.597 -42.472 1.00 74.69 147 ASP A CA 1
ATOM 1126 C C . ASP A 1 147 ? 16.252 3.209 -42.441 1.00 74.69 147 ASP A C 1
ATOM 1128 O O . ASP A 1 147 ? 17.108 3.962 -41.971 1.00 74.69 147 ASP A O 1
ATOM 1132 N N . ARG A 1 148 ? 16.584 2.004 -42.919 1.00 58.91 148 ARG A N 1
ATOM 1133 C CA . ARG A 1 148 ? 17.937 1.445 -42.939 1.00 58.91 148 ARG A CA 1
ATOM 1134 C C . ARG A 1 148 ? 18.286 0.846 -44.300 1.00 58.91 148 ARG A C 1
ATOM 1136 O O . ARG A 1 148 ? 17.450 0.113 -44.869 1.00 58.91 148 ARG A O 1
#